Protein AF-A0A8H3IMT5-F1 (afdb_monomer_lite)

InterPro domains:
  IPR036019 Large-conductance mechanosensitive channel MscL [G3DSA:1.10.1200.120] (25-113)
  IPR036019 Large-conductance mechanosensitive channel MscL [SSF81330] (36-95)
  IPR037673 Large-conductance mechanosensitive channel/anditomin synthesis protein L [PF01741] (26-94)
  IPR037673 Large-conductance mechanosensitive channel/anditomin synthesis protein L [PTHR30266] (1-113)

Organism: NCBI:txid116794

pLDDT: mean 75.89, std 14.87, range [47.28, 96.31]

Radius of gyration: 30.21 Å; chains: 1; bounding box: 70×40×67 Å

Sequence (113 aa):
MPRLDDNGESLLHVGQKAKGNVKRVWDDFTDFVFSDNVLEVAVGLVLASAFTSVVKSFVSDLLLPIISLLPFINRNFDEKFAVLKKGPNYEQNSGYNTLKQALEDGAVVMAYG

Secondary structure (DSSP, 8-state):
---SSHHHHHHHHHHHHHHHHHHHHHHHHHHHHTSHHHHHHHHHHHHHHHHHHHHHHHIIIIIHHHHHT-TTS---TTS-EEEEE--TT--TTT--SSHHHHHHTT-EEEE--

Foldseek 3Di:
DDDPPVCVVVVVVVVVVVVVVVVVVVVVVVVVCPPPVNVVVVVVVVVVVVVVVVVVCCCVVPVCVVVVPPPPPPPPPQWDKDFPFAAPPADPVPGDPHPVSCVVSVTDIGGDD

Structure (mmCIF, N/CA/C/O backbone):
data_AF-A0A8H3IMT5-F1
#
_entry.id   AF-A0A8H3IMT5-F1
#
loop_
_atom_site.group_PDB
_atom_site.id
_atom_site.type_symbol
_atom_site.label_atom_id
_atom_site.label_alt_id
_atom_site.label_comp_id
_atom_site.label_asym_id
_atom_site.label_entity_id
_atom_site.label_seq_id
_atom_site.pdbx_PDB_ins_code
_atom_site.Cartn_x
_atom_site.Cartn_y
_atom_site.Cartn_z
_atom_site.occupancy
_atom_site.B_iso_or_equiv
_atom_site.auth_seq_id
_atom_site.auth_comp_id
_atom_site.auth_asym_id
_atom_site.auth_atom_id
_atom_site.pdbx_PDB_model_num
ATOM 1 N N . MET A 1 1 ? -45.937 -29.659 34.869 1.00 59.22 1 MET A N 1
ATOM 2 C CA . MET A 1 1 ? -45.654 -28.688 33.792 1.00 59.22 1 MET A CA 1
ATOM 3 C C . MET A 1 1 ? -44.270 -28.107 34.062 1.00 59.22 1 MET A C 1
ATOM 5 O O . MET A 1 1 ? -44.106 -27.535 35.134 1.00 59.22 1 MET A O 1
ATOM 9 N N . PRO A 1 2 ? -43.261 -28.350 33.208 1.00 66.31 2 PRO A N 1
ATOM 10 C CA . PRO A 1 2 ? -41.919 -27.782 33.364 1.00 66.31 2 PRO A CA 1
ATOM 11 C C . PRO A 1 2 ? -41.952 -26.264 33.135 1.00 66.31 2 PRO A C 1
ATOM 13 O O . PRO A 1 2 ? -42.636 -25.798 32.226 1.00 66.31 2 PRO A O 1
ATOM 16 N N . ARG A 1 3 ? -41.256 -25.507 33.983 1.00 60.03 3 ARG A N 1
ATOM 17 C CA . ARG A 1 3 ? -41.209 -24.039 33.975 1.00 60.03 3 ARG A CA 1
ATOM 18 C C . ARG A 1 3 ? -40.339 -23.534 32.815 1.00 60.03 3 ARG A C 1
ATOM 20 O O . ARG A 1 3 ? -39.169 -23.893 32.723 1.00 60.03 3 ARG A O 1
ATOM 27 N N . LEU A 1 4 ? -40.947 -22.795 31.881 1.00 67.12 4 LEU A N 1
ATOM 28 C CA . LEU A 1 4 ? -40.313 -22.223 30.676 1.00 67.12 4 LEU A CA 1
ATOM 29 C C . LEU A 1 4 ? -39.920 -20.742 30.857 1.00 67.12 4 LEU A C 1
ATOM 31 O O . LEU A 1 4 ? -39.345 -20.140 29.956 1.00 67.12 4 LEU A O 1
ATOM 35 N N . ASP A 1 5 ? -40.235 -20.161 32.009 1.00 68.31 5 ASP A N 1
ATOM 36 C CA . ASP A 1 5 ? -40.033 -18.763 32.392 1.00 68.31 5 ASP A CA 1
ATOM 37 C C . ASP A 1 5 ? -38.622 -18.489 32.944 1.00 68.31 5 ASP A C 1
ATOM 39 O O . ASP A 1 5 ? -38.001 -17.499 32.557 1.00 68.31 5 ASP A O 1
ATOM 43 N N . ASP A 1 6 ? -38.053 -19.404 33.734 1.00 71.75 6 ASP A N 1
ATOM 44 C CA . ASP A 1 6 ? -36.734 -19.220 34.374 1.00 71.75 6 ASP A CA 1
ATOM 45 C C . ASP A 1 6 ? -35.564 -19.100 33.364 1.00 71.75 6 ASP A C 1
ATOM 47 O O . ASP A 1 6 ? -34.588 -18.371 33.571 1.00 71.75 6 ASP A O 1
ATOM 51 N N . ASN A 1 7 ? -35.668 -19.780 32.218 1.00 71.75 7 ASN A N 1
ATOM 52 C CA . ASN A 1 7 ? -34.640 -19.778 31.170 1.00 71.75 7 ASN A CA 1
ATOM 53 C C . ASN A 1 7 ? -34.824 -18.651 30.139 1.00 71.75 7 ASN A C 1
ATOM 55 O O . ASN A 1 7 ? -33.905 -18.387 29.370 1.00 71.75 7 ASN A O 1
ATOM 59 N N . GLY A 1 8 ? -35.988 -17.996 30.085 1.00 70.94 8 GLY A N 1
ATOM 60 C CA . GLY A 1 8 ? -36.243 -16.880 29.167 1.00 70.94 8 GLY A CA 1
ATOM 61 C C . GLY A 1 8 ? -35.567 -15.591 29.636 1.00 70.94 8 GLY A C 1
ATOM 62 O O . GLY A 1 8 ? -34.800 -14.982 28.891 1.00 70.94 8 GLY A O 1
ATOM 63 N N . GLU A 1 9 ? -35.765 -15.237 30.907 1.00 71.94 9 GLU A N 1
ATOM 64 C CA . GLU A 1 9 ? -35.074 -14.136 31.606 1.00 71.94 9 GLU A CA 1
ATOM 65 C C . GLU A 1 9 ? -33.542 -14.336 31.544 1.00 71.94 9 GLU A C 1
ATOM 67 O O . GLU A 1 9 ? -32.810 -13.462 31.069 1.00 71.94 9 GLU A O 1
ATOM 72 N N . SER A 1 10 ? -33.141 -15.576 31.864 1.00 67.88 10 SER A N 1
ATOM 73 C CA . SER A 1 10 ? -32.014 -16.407 31.379 1.00 67.88 10 SER A CA 1
ATOM 74 C C . SER A 1 10 ? -31.170 -15.943 30.176 1.00 67.88 10 SER A C 1
ATOM 76 O O . SER A 1 10 ? -29.939 -15.966 30.133 1.00 67.88 10 SER A O 1
ATOM 78 N N . LEU A 1 11 ? -31.866 -15.616 29.095 1.00 71.81 11 LEU A N 1
ATOM 79 C CA . LEU A 1 11 ? -31.275 -15.385 27.777 1.00 71.81 11 LEU A CA 1
ATOM 80 C C . LEU A 1 11 ? -31.395 -13.924 27.370 1.00 71.81 11 LEU A C 1
ATOM 82 O O . LEU A 1 11 ? -30.533 -13.407 26.657 1.00 71.81 11 LEU A O 1
ATOM 86 N N . LEU A 1 12 ? -32.407 -13.228 27.884 1.00 74.06 12 LEU A N 1
ATOM 87 C CA . LEU A 1 12 ? -32.572 -11.796 27.688 1.00 74.06 12 LEU A CA 1
ATOM 88 C C . LEU A 1 12 ? -31.445 -11.018 28.364 1.00 74.06 12 LEU A C 1
ATOM 90 O O . LEU A 1 12 ? -30.868 -10.132 27.736 1.00 74.06 12 LEU A O 1
ATOM 94 N N . HIS A 1 13 ? -31.042 -11.396 29.579 1.00 71.50 13 HIS A N 1
ATOM 95 C CA . HIS A 1 13 ? -29.923 -10.733 30.252 1.00 71.50 13 HIS A CA 1
ATOM 96 C C . HIS A 1 13 ? -28.547 -11.090 29.652 1.00 71.50 13 HIS A C 1
ATOM 98 O O . HIS A 1 13 ? -27.638 -10.262 29.677 1.00 71.50 13 HIS A O 1
ATOM 104 N N . VAL A 1 14 ? -28.392 -12.258 29.014 1.00 77.75 14 VAL A N 1
ATOM 105 C CA . VAL A 1 14 ? -27.170 -12.650 28.294 1.00 77.75 14 VAL A CA 1
ATOM 106 C C . VAL A 1 14 ? -27.100 -11.896 26.969 1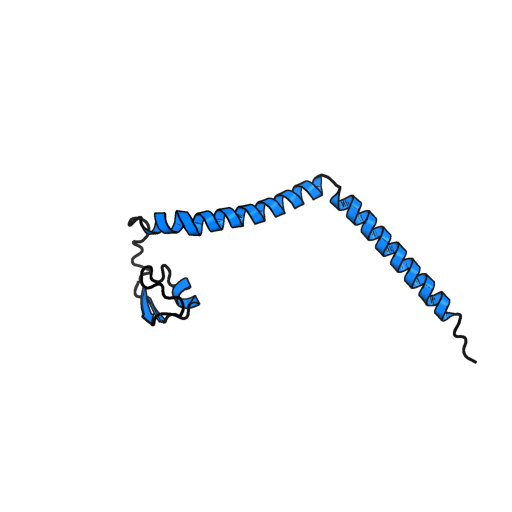.00 77.75 14 VAL A C 1
ATOM 108 O O . VAL A 1 14 ? -26.060 -11.325 26.647 1.00 77.75 14 VAL A O 1
ATOM 111 N N . GLY A 1 15 ? -28.219 -11.799 26.246 1.00 75.88 15 GLY A N 1
ATOM 112 C CA . GLY A 1 15 ? -28.337 -10.998 25.029 1.00 75.88 15 GLY A CA 1
ATOM 113 C C . GLY A 1 15 ? -28.137 -9.501 25.280 1.00 75.88 15 GLY A C 1
ATOM 114 O O . GLY A 1 15 ? -27.431 -8.837 24.522 1.00 75.88 15 GLY A O 1
ATOM 115 N N . GLN A 1 16 ? -28.679 -8.960 26.375 1.00 82.38 16 GLN A N 1
ATOM 116 C CA . GLN A 1 16 ? -28.479 -7.561 26.767 1.00 82.38 16 GLN A CA 1
ATOM 117 C C . GLN A 1 16 ? -27.046 -7.281 27.232 1.00 82.38 16 GLN A C 1
ATOM 119 O O . GLN A 1 16 ? -26.476 -6.260 26.847 1.00 82.38 16 GLN A O 1
ATOM 124 N N . LYS A 1 17 ? -26.428 -8.190 27.995 1.00 78.12 17 LYS A N 1
ATOM 125 C CA . LYS A 1 17 ? -25.023 -8.072 28.414 1.00 78.12 17 LYS A CA 1
ATOM 126 C C . LYS A 1 17 ? -24.069 -8.171 27.222 1.00 78.12 17 LYS A C 1
ATOM 128 O O . LYS A 1 17 ? -23.138 -7.377 27.122 1.00 78.12 17 LYS A O 1
ATOM 133 N N . ALA A 1 18 ? -24.338 -9.072 26.276 1.00 82.06 18 ALA A N 1
ATOM 134 C CA . ALA A 1 18 ? -23.601 -9.156 25.018 1.00 82.06 18 ALA A CA 1
ATOM 135 C C . ALA A 1 18 ? -23.750 -7.868 24.190 1.00 82.06 18 ALA A C 1
ATOM 137 O O . ALA A 1 18 ? -22.751 -7.318 23.734 1.00 82.06 18 ALA A O 1
ATOM 138 N N . LYS A 1 19 ? -24.968 -7.322 24.070 1.00 83.81 19 LYS A N 1
ATOM 139 C CA . LYS A 1 19 ? -25.225 -6.046 23.380 1.00 83.81 19 LYS A CA 1
ATOM 140 C C . LYS A 1 19 ? -24.500 -4.866 24.039 1.00 83.81 19 LYS A C 1
ATOM 142 O O 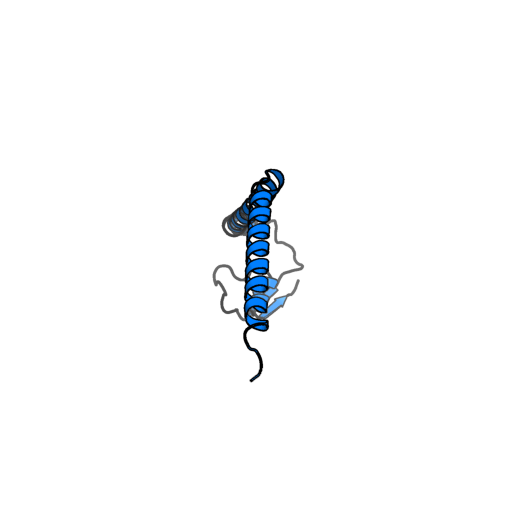. LYS A 1 19 ? -23.950 -4.025 23.334 1.00 83.81 19 LYS A O 1
ATOM 147 N N . GLY A 1 20 ? -24.471 -4.813 25.372 1.00 86.19 20 GLY A N 1
ATOM 148 C CA . GLY A 1 20 ? -23.735 -3.795 26.127 1.00 86.19 20 GLY A CA 1
ATOM 149 C C . GLY A 1 20 ? -22.223 -3.876 25.912 1.00 86.19 20 GLY A C 1
ATOM 150 O O . GLY A 1 20 ? -21.579 -2.854 25.691 1.00 86.19 20 GLY A O 1
ATOM 151 N N . ASN A 1 21 ? -21.670 -5.090 25.892 1.00 88.62 21 ASN A N 1
ATOM 152 C CA . ASN A 1 21 ? -20.245 -5.311 25.646 1.00 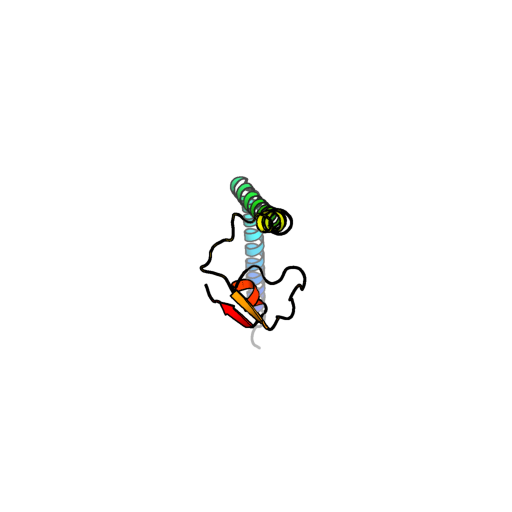88.62 21 ASN A CA 1
ATOM 153 C C . ASN A 1 21 ? -19.843 -4.951 24.212 1.00 88.62 21 ASN A C 1
ATOM 155 O O . ASN A 1 21 ? -18.822 -4.304 24.018 1.00 88.62 21 ASN A O 1
ATOM 159 N N . VAL A 1 22 ? -20.649 -5.321 23.213 1.00 90.62 22 VAL A N 1
ATOM 160 C CA . VAL A 1 22 ? -20.382 -4.970 21.809 1.00 90.62 22 VAL A CA 1
ATOM 161 C C . VAL A 1 22 ? -20.428 -3.459 21.607 1.00 90.62 22 VAL A C 1
ATOM 163 O O . VAL A 1 22 ? -19.553 -2.912 20.943 1.00 90.62 22 VAL A O 1
ATOM 166 N N . LYS A 1 23 ? -21.402 -2.773 22.221 1.00 92.06 23 LYS A N 1
ATOM 167 C CA . LYS A 1 23 ? -21.462 -1.309 22.183 1.00 92.06 23 LYS A CA 1
ATOM 168 C C . LYS A 1 23 ? -20.192 -0.693 22.779 1.00 92.06 23 LYS A C 1
ATOM 170 O O . LYS A 1 23 ? -19.596 0.170 22.156 1.00 92.06 23 LYS A O 1
ATOM 175 N N . ARG A 1 24 ? -19.743 -1.195 23.932 1.00 92.06 24 ARG A N 1
ATOM 176 C CA . ARG A 1 24 ? -18.522 -0.715 24.588 1.00 92.06 24 ARG A CA 1
ATOM 177 C C . ARG A 1 24 ? -17.266 -0.945 23.744 1.00 92.06 24 ARG A C 1
ATOM 179 O O . ARG A 1 24 ? -16.473 -0.033 23.608 1.00 92.06 24 ARG A O 1
ATOM 186 N N . VAL A 1 25 ? -17.119 -2.119 23.129 1.00 95.06 25 VAL A N 1
ATOM 187 C CA . VAL A 1 25 ? -15.990 -2.408 22.225 1.00 95.06 25 VAL A CA 1
ATOM 188 C C . VAL A 1 25 ? -15.998 -1.486 21.002 1.00 95.06 25 VAL A C 1
ATOM 190 O O . VAL A 1 25 ? -14.936 -1.089 20.536 1.00 95.06 25 VAL A O 1
ATOM 193 N N . TRP A 1 26 ? -17.176 -1.135 20.479 1.00 95.44 26 TRP A N 1
ATOM 194 C CA . TRP A 1 26 ? -17.291 -0.184 19.374 1.00 95.44 26 TRP A CA 1
ATOM 195 C C . TRP A 1 26 ? -16.911 1.242 19.784 1.00 95.44 26 TRP A C 1
ATOM 197 O O . TRP A 1 26 ? -16.190 1.913 19.047 1.00 95.44 26 TRP A O 1
ATOM 207 N N . ASP A 1 27 ? -17.357 1.680 20.961 1.00 94.06 27 ASP A N 1
ATOM 208 C CA . ASP A 1 27 ? -16.999 2.983 21.523 1.00 94.06 27 ASP A CA 1
ATOM 209 C C . ASP A 1 27 ? -15.470 3.048 21.769 1.00 94.06 27 ASP A C 1
ATOM 211 O O . ASP A 1 27 ? -14.807 3.953 21.268 1.00 94.06 27 ASP A O 1
ATOM 215 N N . ASP A 1 28 ? -14.884 2.013 22.387 1.00 92.94 28 ASP A N 1
ATOM 216 C CA . ASP A 1 28 ? -13.436 1.901 22.637 1.00 92.94 28 ASP A CA 1
ATOM 217 C C . ASP A 1 28 ? -12.614 1.846 21.325 1.00 92.94 28 ASP A C 1
ATOM 219 O O . ASP A 1 28 ? -11.530 2.423 21.229 1.00 92.94 28 ASP A O 1
ATOM 223 N N . PHE A 1 29 ? -13.113 1.161 20.285 1.00 94.06 29 PHE A N 1
ATOM 224 C CA . PHE A 1 29 ? -12.480 1.138 18.959 1.00 94.06 29 PHE A CA 1
ATOM 225 C C . PHE A 1 29 ? -12.520 2.510 18.286 1.00 94.06 29 PHE A C 1
ATOM 227 O O . PHE A 1 29 ? -11.547 2.928 17.660 1.00 94.06 29 PHE A O 1
ATOM 234 N N . THR A 1 30 ? -13.647 3.204 18.416 1.00 93.00 30 THR A N 1
ATOM 235 C CA . THR A 1 30 ? -13.823 4.547 17.870 1.00 93.00 30 THR A CA 1
ATOM 236 C C . THR A 1 30 ? -12.810 5.504 18.505 1.00 93.00 30 THR A C 1
ATOM 238 O O . THR A 1 30 ? -12.075 6.174 17.781 1.00 93.00 30 THR A O 1
ATOM 241 N N . ASP A 1 31 ? -12.672 5.474 19.832 1.00 93.25 31 ASP A N 1
ATOM 242 C CA . ASP A 1 31 ? -11.670 6.258 20.569 1.00 93.25 31 ASP A CA 1
ATOM 243 C C . ASP A 1 31 ? -10.224 5.893 20.171 1.00 93.25 31 ASP A C 1
ATOM 245 O O . ASP A 1 31 ? -9.353 6.760 20.047 1.00 93.25 31 ASP A O 1
ATOM 249 N N . PHE A 1 32 ? -9.960 4.611 19.903 1.00 91.81 32 PHE A N 1
ATOM 250 C CA . PHE A 1 32 ? -8.659 4.140 19.429 1.00 91.81 32 PHE A CA 1
ATOM 251 C C . PHE A 1 32 ? -8.305 4.674 18.032 1.00 91.81 32 PHE A C 1
ATOM 253 O O . PHE A 1 32 ? -7.180 5.120 17.817 1.00 91.81 32 PHE A O 1
ATOM 260 N N . VAL A 1 33 ? -9.244 4.661 17.080 1.00 92.06 33 VAL A N 1
ATOM 261 C CA . VAL A 1 33 ? -9.001 5.162 15.713 1.00 92.06 33 VAL A CA 1
ATOM 262 C C . VAL A 1 33 ? -8.853 6.683 15.685 1.00 92.06 33 VAL A C 1
ATOM 264 O O . VAL A 1 33 ? -8.064 7.197 14.894 1.00 92.06 33 VAL A O 1
ATOM 267 N N . PHE A 1 34 ? -9.562 7.404 16.557 1.00 94.12 34 PHE A N 1
ATOM 268 C CA . PHE A 1 34 ? -9.409 8.854 16.705 1.00 94.12 34 PHE A CA 1
ATOM 269 C C . PHE A 1 34 ? -8.129 9.273 17.434 1.00 94.12 34 PHE A C 1
ATOM 271 O O . PHE A 1 34 ? -7.847 10.465 17.528 1.00 94.12 34 PHE A O 1
ATOM 278 N N . SER A 1 35 ? -7.333 8.327 17.931 1.00 93.50 35 SER A N 1
ATOM 279 C CA . SER A 1 35 ? -6.019 8.641 18.481 1.00 93.50 35 SER A CA 1
ATOM 280 C C . SER A 1 35 ? -5.050 9.025 17.358 1.00 93.50 35 SER A C 1
ATOM 282 O O . SER A 1 35 ? -4.793 8.224 16.456 1.00 93.50 35 SER A O 1
ATOM 284 N N . ASP A 1 36 ? -4.452 10.215 17.454 1.00 87.50 36 ASP A N 1
ATOM 285 C CA . ASP A 1 36 ? -3.572 10.783 16.418 1.00 87.50 36 ASP A CA 1
ATOM 286 C C . ASP A 1 36 ? -2.449 9.822 15.981 1.00 87.50 36 ASP A C 1
ATOM 288 O O . ASP A 1 36 ? -2.239 9.601 14.791 1.00 87.50 36 ASP A O 1
ATOM 292 N N . ASN A 1 37 ? -1.798 9.137 16.928 1.00 92.44 37 ASN A N 1
ATOM 293 C CA . ASN A 1 37 ? -0.726 8.174 16.635 1.00 92.44 37 ASN A CA 1
ATOM 294 C C . ASN A 1 37 ? -1.185 6.981 15.767 1.00 92.44 37 ASN A C 1
ATOM 296 O O . ASN A 1 37 ? -0.408 6.438 14.985 1.00 92.44 37 ASN A O 1
ATOM 300 N N . VAL A 1 38 ? -2.436 6.539 15.908 1.00 92.88 38 VAL A N 1
ATOM 301 C CA . VAL A 1 38 ? -2.979 5.408 15.136 1.00 92.88 38 VAL A CA 1
ATOM 302 C C . VAL A 1 38 ? -3.412 5.879 13.755 1.00 92.88 38 VAL A C 1
ATOM 304 O O . VAL A 1 38 ? -3.123 5.215 12.755 1.00 92.88 38 VAL A O 1
ATOM 307 N N . LEU A 1 39 ? -4.074 7.036 13.697 1.00 93.56 39 LEU A N 1
ATOM 308 C CA . LEU A 1 39 ? -4.556 7.619 12.453 1.00 93.56 39 LEU A CA 1
ATOM 309 C C . LEU A 1 39 ? -3.398 7.941 11.500 1.00 93.56 39 LEU A C 1
ATOM 311 O O . LEU A 1 39 ? -3.468 7.592 10.322 1.00 93.56 39 LEU A O 1
ATOM 315 N N . GLU A 1 40 ? -2.310 8.528 12.002 1.00 93.75 40 GLU A N 1
ATOM 316 C CA . GLU A 1 40 ? -1.118 8.841 11.202 1.00 93.75 40 GLU A CA 1
ATOM 317 C C . GLU A 1 40 ? -0.489 7.586 10.579 1.00 93.75 40 GLU A C 1
ATOM 319 O O . GLU A 1 40 ? -0.195 7.559 9.379 1.00 93.75 40 GLU A O 1
ATOM 324 N N . VAL A 1 41 ? -0.348 6.509 11.359 1.00 94.75 41 VAL A N 1
ATOM 325 C CA . VAL A 1 41 ? 0.192 5.229 10.873 1.00 94.75 41 VAL A CA 1
ATOM 326 C C . VAL A 1 41 ? -0.733 4.602 9.827 1.00 94.75 41 VAL A C 1
ATOM 328 O O . VAL A 1 41 ? -0.264 4.130 8.786 1.00 94.75 41 VAL A O 1
ATOM 331 N N . ALA A 1 42 ? -2.046 4.616 10.066 1.00 93.75 42 ALA A N 1
ATOM 332 C CA . ALA A 1 42 ? -3.031 4.056 9.145 1.00 93.75 42 ALA A CA 1
ATOM 333 C C . ALA A 1 42 ? -3.052 4.808 7.805 1.00 93.75 42 ALA A C 1
ATOM 335 O O . ALA A 1 42 ? -3.008 4.184 6.741 1.00 93.75 42 ALA A O 1
ATOM 336 N N . VAL A 1 43 ? -3.058 6.143 7.841 1.00 94.12 43 VAL A N 1
ATOM 337 C CA . VAL A 1 43 ? -3.011 6.982 6.636 1.00 94.12 43 VAL A CA 1
ATOM 338 C C . VAL A 1 43 ? -1.704 6.758 5.872 1.00 94.12 43 VAL A C 1
ATOM 340 O O . VAL A 1 43 ? -1.734 6.604 4.649 1.00 94.12 43 VAL A O 1
ATOM 343 N N . GLY A 1 44 ? -0.571 6.649 6.574 1.00 95.19 44 GLY A N 1
ATOM 344 C CA . GLY A 1 44 ? 0.723 6.332 5.969 1.00 95.19 44 GLY A CA 1
ATOM 345 C C . GLY A 1 44 ? 0.717 5.008 5.200 1.00 95.19 44 GLY A C 1
ATOM 346 O O . GLY A 1 44 ? 1.195 4.953 4.067 1.00 95.19 44 GLY A O 1
ATOM 347 N N . LEU A 1 45 ? 0.117 3.955 5.764 1.00 94.81 45 LEU A N 1
ATOM 348 C CA . LEU A 1 45 ? 0.011 2.644 5.115 1.00 94.81 45 LEU A CA 1
ATOM 349 C C . LEU A 1 45 ? -0.860 2.692 3.847 1.00 94.81 45 LEU A C 1
ATOM 351 O O . LEU A 1 45 ? -0.483 2.145 2.807 1.00 94.81 45 LEU A O 1
ATOM 355 N N . VAL A 1 46 ? -2.015 3.362 3.919 1.00 95.44 46 VAL A N 1
ATOM 356 C CA . VAL A 1 46 ? -2.937 3.493 2.780 1.00 95.44 46 VAL A CA 1
ATOM 357 C C . VAL A 1 46 ? -2.265 4.254 1.640 1.00 95.44 46 VAL A C 1
ATOM 359 O O . VAL A 1 46 ? -2.242 3.765 0.508 1.00 95.44 46 VAL A O 1
ATOM 362 N N . LEU A 1 47 ? -1.646 5.399 1.940 1.00 96.31 47 LEU A N 1
ATOM 363 C CA . LEU A 1 47 ? -0.924 6.195 0.949 1.00 96.31 47 LEU A CA 1
ATOM 364 C C . LEU A 1 47 ? 0.269 5.437 0.361 1.00 96.31 47 LEU A C 1
ATOM 366 O O . LEU A 1 47 ? 0.456 5.470 -0.854 1.00 96.31 47 LEU A O 1
ATOM 370 N N . ALA A 1 48 ? 1.032 4.705 1.178 1.00 95.00 48 ALA A N 1
ATOM 371 C CA . ALA A 1 48 ? 2.135 3.878 0.697 1.00 95.00 48 ALA A CA 1
ATOM 372 C C . ALA A 1 48 ? 1.647 2.817 -0.302 1.00 95.00 48 ALA A C 1
ATOM 374 O O . ALA A 1 48 ? 2.198 2.707 -1.396 1.00 95.00 48 ALA A O 1
ATOM 375 N N . SER A 1 49 ? 0.572 2.091 0.026 1.00 94.88 49 SER A N 1
ATOM 376 C CA . SER A 1 49 ? 0.021 1.043 -0.847 1.00 94.88 49 SER A CA 1
ATOM 377 C C . SER A 1 49 ? -0.492 1.587 -2.190 1.00 94.88 49 SER A C 1
ATOM 379 O O . SER A 1 49 ? -0.244 1.000 -3.251 1.00 94.88 49 SER A O 1
ATOM 381 N N . ALA A 1 50 ? -1.144 2.752 -2.163 1.00 95.75 50 ALA A N 1
ATOM 382 C CA . ALA A 1 50 ? -1.621 3.428 -3.361 1.00 95.75 50 ALA A CA 1
ATOM 383 C C . ALA A 1 50 ? -0.447 3.946 -4.207 1.00 95.75 50 ALA A C 1
ATOM 385 O O . ALA A 1 50 ? -0.397 3.702 -5.414 1.00 95.75 50 ALA A O 1
ATOM 386 N N . PHE A 1 51 ? 0.539 4.591 -3.578 1.00 95.06 51 PHE A N 1
ATOM 387 C CA . PHE A 1 51 ? 1.711 5.135 -4.262 1.00 95.06 51 PHE A CA 1
ATOM 388 C C . PHE A 1 51 ? 2.560 4.039 -4.912 1.00 95.06 51 PHE A C 1
ATOM 390 O O . PHE A 1 51 ? 2.972 4.191 -6.059 1.00 95.06 51 PHE A O 1
ATOM 397 N N . THR A 1 52 ? 2.759 2.896 -4.247 1.00 93.75 52 THR A N 1
ATOM 398 C CA . THR A 1 52 ? 3.449 1.744 -4.847 1.00 93.75 52 THR A CA 1
ATOM 399 C C . THR A 1 52 ? 2.759 1.273 -6.125 1.00 93.75 52 THR A C 1
ATOM 401 O O . THR A 1 52 ? 3.444 0.959 -7.095 1.00 93.75 52 THR A O 1
ATOM 404 N N . SER A 1 53 ? 1.425 1.260 -6.170 1.00 94.12 53 SER A N 1
ATOM 405 C CA . SER A 1 53 ? 0.679 0.865 -7.374 1.00 94.12 53 SER A CA 1
ATOM 406 C C . SER A 1 53 ? 0.873 1.856 -8.527 1.00 94.12 53 SER A C 1
ATOM 408 O O . SER A 1 53 ? 1.068 1.444 -9.673 1.00 94.12 53 SER A O 1
ATOM 410 N N . VAL A 1 54 ? 0.897 3.158 -8.221 1.00 93.81 54 VAL A N 1
ATOM 411 C CA . VAL A 1 54 ? 1.181 4.220 -9.202 1.00 93.81 54 VAL A CA 1
ATOM 412 C C . VAL A 1 54 ? 2.607 4.103 -9.731 1.00 93.81 54 VAL A C 1
ATOM 414 O O . VAL A 1 54 ? 2.808 4.069 -10.941 1.00 93.81 54 VAL A O 1
ATOM 417 N N . VAL A 1 55 ? 3.596 3.978 -8.842 1.00 94.12 55 VAL A N 1
ATOM 418 C CA . VAL A 1 55 ? 5.004 3.815 -9.230 1.00 94.12 55 VAL A CA 1
ATOM 419 C C . VAL A 1 55 ? 5.191 2.538 -10.038 1.00 94.12 55 VAL A C 1
ATOM 421 O O . VAL A 1 55 ? 5.879 2.565 -11.051 1.00 94.12 55 VAL A O 1
ATOM 424 N N . LYS A 1 56 ? 4.552 1.431 -9.649 1.00 92.62 56 LYS A N 1
ATOM 425 C CA . LYS A 1 56 ? 4.626 0.168 -10.388 1.00 92.62 56 LYS A CA 1
ATOM 426 C C . LYS A 1 56 ? 4.112 0.324 -11.816 1.00 92.62 56 LYS A C 1
ATOM 428 O O . LYS A 1 56 ? 4.803 -0.115 -12.725 1.00 92.62 56 LYS A O 1
ATOM 433 N N . SER A 1 57 ? 2.964 0.976 -11.995 1.00 91.75 57 SER A N 1
ATOM 434 C CA . SER A 1 57 ? 2.376 1.216 -13.321 1.00 91.75 57 SER A CA 1
ATOM 435 C C . SER A 1 57 ? 3.237 2.179 -14.146 1.00 91.75 57 SER A C 1
ATOM 437 O O . SER A 1 57 ? 3.509 1.945 -15.313 1.00 91.75 57 SER A O 1
ATOM 439 N N . PHE A 1 58 ? 3.769 3.233 -13.522 1.00 92.38 58 PHE A N 1
ATOM 440 C CA . PHE A 1 58 ? 4.699 4.155 -14.177 1.00 92.38 58 PHE A CA 1
ATOM 441 C C . PHE A 1 58 ? 5.980 3.450 -14.648 1.00 92.38 58 PHE A C 1
ATOM 443 O O . PHE A 1 58 ? 6.440 3.648 -15.774 1.00 92.38 58 PHE A O 1
ATOM 450 N N . VAL A 1 59 ? 6.553 2.599 -13.796 1.00 87.31 59 VAL A N 1
ATOM 451 C CA . VAL A 1 59 ? 7.738 1.812 -14.138 1.00 87.31 59 VAL A CA 1
ATOM 452 C C . VAL A 1 59 ? 7.403 0.823 -15.251 1.00 87.31 59 VAL A C 1
ATOM 454 O O . VAL A 1 59 ? 8.151 0.762 -16.222 1.00 87.31 59 VAL A O 1
ATOM 457 N N . SER A 1 60 ? 6.300 0.076 -15.150 1.00 86.44 60 SER A N 1
ATOM 458 C CA . SER A 1 60 ? 5.949 -0.944 -16.141 1.00 86.44 60 SER A CA 1
ATOM 459 C C . SER A 1 60 ? 5.599 -0.365 -17.502 1.00 86.44 60 SER A C 1
ATOM 461 O O . SER A 1 60 ? 6.013 -0.918 -18.516 1.00 86.44 60 SER A O 1
ATOM 463 N N . ASP A 1 61 ? 4.877 0.750 -17.523 1.00 83.88 61 ASP A N 1
ATOM 464 C CA . ASP A 1 61 ? 4.238 1.231 -18.745 1.00 83.88 61 ASP A CA 1
ATOM 465 C C . ASP A 1 61 ? 5.093 2.278 -19.463 1.00 83.88 61 ASP A C 1
ATOM 467 O O . ASP A 1 61 ? 4.991 2.424 -20.678 1.00 83.88 61 ASP A O 1
ATOM 471 N N . LEU A 1 62 ? 5.963 2.994 -18.739 1.00 85.31 62 LEU A N 1
ATOM 472 C CA . LEU A 1 62 ? 6.823 4.030 -19.318 1.00 85.31 62 LEU A CA 1
ATOM 473 C C . LEU A 1 62 ? 8.306 3.685 -19.224 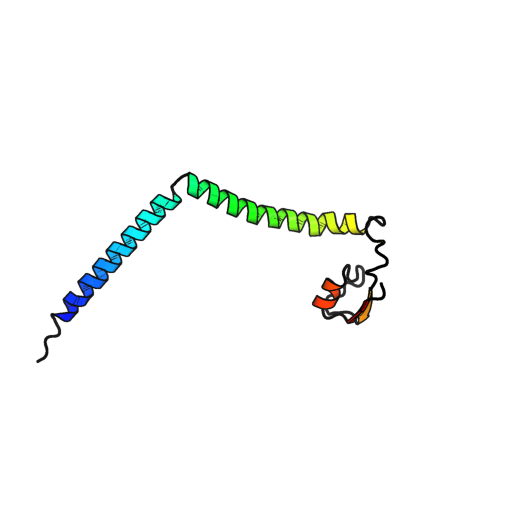1.00 85.31 62 LEU A C 1
ATOM 475 O O . LEU A 1 62 ? 9.018 3.794 -20.222 1.00 85.31 62 LEU A O 1
ATOM 479 N N . LEU A 1 63 ? 8.795 3.250 -18.059 1.00 83.12 63 LEU A N 1
ATOM 480 C CA . LEU A 1 63 ? 10.231 3.000 -17.902 1.00 83.12 63 LEU A CA 1
ATOM 481 C C . LEU A 1 63 ? 10.679 1.685 -18.542 1.00 83.12 63 LEU A C 1
ATOM 483 O O . LEU A 1 63 ? 11.695 1.691 -19.232 1.00 83.12 63 LEU A O 1
ATOM 487 N N . LEU A 1 64 ? 9.953 0.575 -18.362 1.00 81.62 64 LEU A N 1
ATOM 488 C CA . LEU A 1 64 ? 10.343 -0.718 -18.937 1.00 81.62 64 LEU A CA 1
ATOM 489 C C . LEU A 1 64 ? 10.477 -0.669 -20.469 1.00 81.62 64 LEU A C 1
ATOM 491 O O . LEU A 1 64 ? 11.493 -1.163 -20.951 1.00 81.62 64 LEU A O 1
ATOM 495 N N . PRO A 1 65 ? 9.572 -0.044 -21.250 1.00 78.56 65 PRO A N 1
ATOM 496 C CA . PRO A 1 65 ? 9.758 0.083 -22.697 1.00 78.56 65 PRO A CA 1
ATOM 497 C C . PRO A 1 65 ? 11.002 0.896 -23.075 1.00 78.56 65 PRO A C 1
ATOM 499 O O . PRO A 1 65 ? 11.767 0.493 -23.948 1.00 78.56 65 PRO A O 1
ATOM 502 N N . ILE A 1 66 ? 11.249 2.018 -22.391 1.00 78.69 66 ILE A N 1
ATOM 503 C CA . ILE A 1 66 ? 12.402 2.889 -22.668 1.00 78.69 66 ILE A CA 1
ATOM 504 C C . ILE A 1 66 ? 13.714 2.180 -22.312 1.00 78.69 66 ILE A C 1
ATOM 506 O O . ILE A 1 66 ? 14.671 2.215 -23.082 1.00 78.69 66 ILE A O 1
ATOM 510 N N . ILE A 1 67 ? 13.756 1.499 -21.166 1.00 71.38 67 ILE A N 1
ATOM 511 C CA . ILE A 1 67 ? 14.925 0.741 -20.708 1.00 71.38 67 ILE A CA 1
ATOM 512 C C . ILE A 1 67 ? 15.138 -0.505 -21.580 1.00 71.38 67 ILE A C 1
ATOM 514 O O . ILE A 1 67 ? 16.278 -0.837 -21.889 1.00 71.38 67 ILE A O 1
ATOM 518 N N . SER A 1 68 ? 14.068 -1.157 -22.041 1.00 65.12 68 SER A N 1
ATOM 519 C CA . SER A 1 68 ? 14.138 -2.295 -22.968 1.00 65.12 68 SER A CA 1
ATOM 520 C C . SER A 1 68 ? 14.727 -1.914 -24.326 1.00 65.12 68 SER A C 1
ATOM 522 O O . SER A 1 68 ? 15.326 -2.758 -24.990 1.00 65.12 68 SER A O 1
ATOM 524 N N . LEU A 1 69 ? 14.556 -0.662 -24.756 1.00 68.06 69 LEU A N 1
ATOM 525 C CA . LEU A 1 69 ? 15.151 -0.144 -25.986 1.00 68.06 69 LEU A CA 1
ATOM 526 C C . LEU A 1 69 ? 16.622 0.247 -25.817 1.00 68.06 69 LEU A C 1
ATOM 528 O O . LEU A 1 69 ? 17.295 0.466 -26.822 1.00 68.06 69 LEU A O 1
ATOM 532 N N . LEU A 1 70 ? 17.141 0.328 -24.585 1.00 66.50 70 LEU A N 1
ATOM 533 C CA . LEU A 1 70 ? 18.559 0.566 -24.347 1.00 66.50 70 LEU A CA 1
ATOM 534 C C . LEU A 1 70 ? 19.336 -0.754 -24.521 1.00 66.50 70 LEU A C 1
ATOM 536 O O . LEU A 1 70 ? 19.274 -1.630 -23.656 1.00 66.50 70 LEU A O 1
ATOM 540 N N . PRO A 1 71 ? 20.157 -0.896 -25.580 1.00 55.69 71 PRO A N 1
ATOM 541 C CA . PRO A 1 71 ? 20.887 -2.132 -25.883 1.00 55.69 71 PRO A CA 1
ATOM 542 C C . PRO A 1 71 ? 22.036 -2.439 -24.902 1.00 55.69 71 PRO A C 1
ATOM 544 O O . PRO A 1 71 ? 22.805 -3.373 -25.124 1.00 55.69 71 PRO A O 1
ATOM 547 N N . PHE A 1 72 ? 22.179 -1.656 -23.828 1.00 56.22 72 PHE A N 1
ATOM 548 C CA . PHE A 1 72 ? 23.290 -1.733 -22.879 1.00 56.22 72 PHE A CA 1
ATOM 549 C C . PHE A 1 72 ? 22.982 -2.534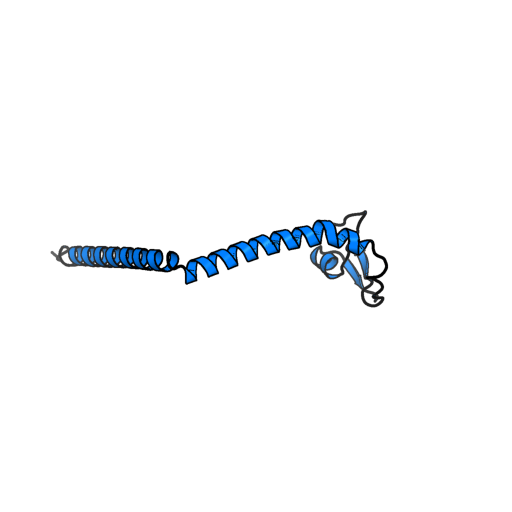 -21.606 1.00 56.22 72 PHE A C 1
ATOM 551 O O . PHE A 1 72 ? 23.924 -2.901 -20.912 1.00 56.22 72 PHE A O 1
ATOM 558 N N . ILE A 1 73 ? 21.714 -2.848 -21.302 1.00 56.00 73 ILE A N 1
ATOM 559 C CA . ILE A 1 73 ? 21.351 -3.584 -20.071 1.00 56.00 73 ILE A CA 1
ATOM 560 C C . ILE A 1 73 ? 21.159 -5.093 -20.302 1.00 56.00 73 ILE A C 1
ATOM 562 O O . ILE A 1 73 ? 21.296 -5.859 -19.355 1.00 56.00 73 ILE A O 1
ATOM 566 N N . ASN A 1 74 ? 20.936 -5.554 -21.542 1.00 49.31 74 ASN A N 1
ATOM 567 C CA . ASN A 1 74 ? 20.665 -6.971 -21.828 1.00 49.31 74 ASN A CA 1
ATOM 568 C C . ASN A 1 74 ? 21.645 -7.618 -22.822 1.00 49.31 74 ASN A C 1
ATOM 570 O O . ASN A 1 74 ? 21.281 -8.088 -23.901 1.00 49.31 74 ASN A O 1
ATOM 574 N N . ARG A 1 75 ? 22.918 -7.675 -22.431 1.00 50.06 75 ARG A N 1
ATOM 575 C CA . ARG A 1 75 ? 23.836 -8.713 -22.918 1.00 50.06 75 ARG A CA 1
ATOM 576 C C . ARG A 1 75 ? 24.265 -9.620 -21.765 1.00 50.06 75 ARG A C 1
ATOM 578 O O . ARG A 1 75 ? 25.450 -9.891 -21.619 1.00 50.06 75 ARG A O 1
ATOM 585 N N . ASN A 1 76 ? 23.313 -10.114 -20.970 1.00 50.69 76 ASN A N 1
ATOM 586 C CA . ASN A 1 76 ? 23.542 -11.386 -20.290 1.00 50.69 76 ASN A CA 1
ATOM 587 C C . ASN A 1 76 ? 23.364 -12.485 -21.342 1.00 50.69 76 ASN A C 1
ATOM 589 O O . ASN A 1 76 ? 22.253 -12.848 -21.715 1.00 50.69 76 ASN A O 1
ATOM 593 N N . PHE A 1 77 ? 24.493 -12.964 -21.859 1.00 51.47 77 PHE A N 1
ATOM 594 C CA . PHE A 1 77 ? 24.606 -14.170 -22.685 1.00 51.47 77 PHE A CA 1
ATOM 595 C C . PHE A 1 77 ? 24.393 -15.464 -21.872 1.00 51.47 77 PHE A C 1
ATOM 597 O O . PHE A 1 77 ? 24.768 -16.521 -22.369 1.00 51.47 77 PHE A O 1
ATOM 604 N N . ASP A 1 78 ? 23.850 -15.354 -20.649 1.00 55.81 78 ASP A N 1
ATOM 605 C CA . ASP A 1 78 ? 23.528 -16.473 -19.751 1.00 55.81 78 ASP A CA 1
ATOM 606 C C . ASP A 1 78 ? 22.004 -16.729 -19.582 1.00 55.81 78 ASP A C 1
ATOM 608 O O . ASP A 1 78 ? 21.618 -17.757 -19.023 1.00 55.81 78 ASP A O 1
ATOM 612 N N . GLU A 1 79 ? 21.125 -15.846 -20.095 1.00 59.38 79 GLU A N 1
ATOM 613 C CA . GLU A 1 79 ? 19.662 -16.046 -20.099 1.00 59.38 79 GLU A CA 1
ATOM 614 C C . GLU A 1 79 ? 18.944 -15.967 -21.470 1.00 59.38 79 GLU A C 1
ATOM 616 O O . GLU A 1 79 ? 17.732 -15.741 -21.519 1.00 59.38 79 GLU A O 1
ATOM 621 N N . LYS A 1 80 ? 19.604 -16.150 -22.619 1.00 59.84 80 LYS A N 1
ATOM 622 C CA . LYS A 1 80 ? 18.909 -16.256 -23.907 1.00 59.84 80 LYS A CA 1
ATOM 623 C C . LYS A 1 80 ? 18.062 -17.518 -23.932 1.00 59.84 80 LYS A C 1
ATOM 625 O O . LYS A 1 80 ? 18.497 -18.643 -23.672 1.00 59.84 80 LYS A O 1
ATOM 630 N N . PHE A 1 81 ? 16.819 -17.321 -24.337 1.00 63.50 81 PHE A N 1
ATOM 631 C CA . PHE A 1 81 ? 15.888 -18.397 -24.593 1.00 63.50 81 PHE A CA 1
ATOM 632 C C . PHE A 1 81 ? 15.207 -18.173 -25.939 1.00 63.50 81 PHE A C 1
ATOM 634 O O . PHE A 1 81 ? 14.860 -17.056 -26.317 1.00 63.50 81 PHE A O 1
ATOM 641 N N . ALA A 1 82 ? 15.037 -19.254 -26.690 1.00 64.62 82 ALA A N 1
ATOM 642 C CA . ALA A 1 82 ? 14.235 -19.283 -27.898 1.00 64.62 82 ALA A CA 1
ATOM 643 C C . ALA A 1 82 ? 12.846 -19.821 -27.552 1.00 64.62 82 ALA A C 1
ATOM 645 O O . ALA A 1 82 ? 12.704 -20.890 -26.959 1.00 64.62 82 ALA A O 1
ATOM 646 N N . VAL A 1 83 ? 11.805 -19.090 -27.934 1.00 66.06 83 VAL A N 1
ATOM 647 C CA . VAL A 1 83 ? 10.418 -19.533 -27.769 1.00 66.06 83 VAL A CA 1
ATOM 648 C C . VAL A 1 83 ? 10.092 -20.477 -28.920 1.00 66.06 83 VAL A C 1
ATOM 650 O O . VAL A 1 83 ? 9.979 -20.045 -30.066 1.00 66.06 83 VAL A O 1
ATOM 653 N N . LEU A 1 84 ? 9.963 -21.769 -28.625 1.00 65.88 84 LEU A N 1
ATOM 654 C CA . LEU A 1 84 ? 9.686 -22.805 -29.624 1.00 65.88 84 LEU A CA 1
ATOM 655 C C . LEU A 1 84 ? 8.192 -22.921 -29.925 1.00 65.88 84 LEU A C 1
ATOM 657 O O . LEU A 1 84 ? 7.802 -23.238 -31.048 1.00 65.88 84 LEU A O 1
ATOM 661 N N . LYS A 1 85 ? 7.344 -22.644 -28.930 1.00 63.59 85 LYS A N 1
ATOM 662 C CA . LYS A 1 85 ? 5.889 -22.613 -29.086 1.00 63.59 85 LYS A CA 1
ATOM 663 C C . LYS A 1 85 ? 5.313 -21.411 -28.356 1.00 63.59 85 LYS A C 1
ATOM 665 O O . LYS A 1 85 ? 5.551 -21.239 -27.165 1.00 63.59 85 LYS A O 1
ATOM 670 N N . LYS A 1 86 ? 4.553 -20.607 -29.094 1.00 67.44 86 LYS A N 1
ATOM 671 C CA . LYS A 1 86 ? 3.879 -19.398 -28.614 1.00 67.44 86 LYS A CA 1
ATOM 672 C C . LYS A 1 86 ? 2.774 -19.772 -27.619 1.00 67.44 86 LYS A C 1
ATOM 674 O O . LYS A 1 86 ? 2.000 -20.689 -27.902 1.00 67.44 86 LYS A O 1
ATOM 679 N N . GLY A 1 87 ? 2.730 -19.086 -26.479 1.00 62.06 87 GLY A N 1
ATOM 680 C CA . GLY A 1 87 ? 1.602 -19.121 -25.553 1.00 62.06 87 GLY A CA 1
ATOM 681 C C . GLY A 1 87 ? 0.426 -18.276 -26.068 1.00 62.06 87 GLY A C 1
ATOM 682 O O . GLY A 1 87 ? 0.536 -17.638 -27.122 1.00 62.06 87 GLY A O 1
ATOM 683 N N . PRO A 1 88 ? -0.718 -18.289 -25.368 1.00 60.16 88 PRO A N 1
ATOM 684 C CA . PRO A 1 88 ? -1.927 -17.592 -25.791 1.00 60.16 88 PRO A CA 1
ATOM 685 C C . PRO A 1 88 ? -1.766 -16.066 -25.857 1.00 60.16 88 PRO A C 1
ATOM 687 O O . PRO A 1 88 ? -2.459 -15.441 -26.655 1.00 60.16 88 PRO A O 1
ATOM 690 N N . ASN A 1 89 ? -0.840 -15.473 -25.092 1.00 59.31 89 ASN A N 1
ATOM 691 C CA . ASN A 1 89 ? -0.595 -14.028 -25.065 1.00 59.31 89 ASN A CA 1
ATOM 692 C C . ASN A 1 89 ? 0.695 -13.634 -25.808 1.00 59.31 89 ASN A C 1
ATOM 694 O O . ASN A 1 89 ? 1.382 -12.682 -25.438 1.00 59.31 89 ASN A O 1
ATOM 698 N N . TYR A 1 90 ? 1.052 -14.370 -26.866 1.00 52.84 90 TYR A N 1
ATOM 699 C CA . TYR A 1 90 ? 2.225 -14.047 -27.674 1.00 52.84 90 TYR A CA 1
ATOM 700 C C . TYR A 1 90 ? 1.996 -12.801 -28.545 1.00 52.84 90 TYR A C 1
ATOM 702 O O . TYR A 1 90 ? 1.422 -12.866 -29.634 1.00 52.84 90 TYR A O 1
ATOM 710 N N . GLU A 1 91 ? 2.521 -11.669 -28.087 1.00 58.88 91 GLU A N 1
ATOM 711 C CA . GLU A 1 91 ? 2.618 -10.419 -28.841 1.00 58.88 91 GLU A CA 1
ATOM 712 C C . GLU A 1 91 ? 3.640 -10.570 -29.983 1.00 58.88 91 GLU A C 1
ATOM 714 O O . GLU A 1 91 ? 4.851 -10.627 -29.761 1.00 58.88 91 GLU A O 1
ATOM 719 N N . GLN A 1 92 ? 3.171 -10.626 -31.234 1.00 49.50 92 GLN A N 1
ATOM 720 C CA . GLN A 1 92 ? 4.019 -10.869 -32.412 1.00 49.50 92 GLN A CA 1
ATOM 721 C C . GLN A 1 92 ? 5.073 -9.771 -32.662 1.00 49.50 92 GLN A C 1
ATOM 723 O O . GLN A 1 92 ? 6.071 -10.042 -33.325 1.00 49.50 92 GLN A O 1
ATOM 728 N N . ASN A 1 93 ? 4.875 -8.572 -32.099 1.00 47.28 93 ASN A N 1
ATOM 729 C CA . ASN A 1 93 ? 5.800 -7.440 -32.207 1.00 47.28 93 ASN A CA 1
ATOM 730 C C . ASN A 1 93 ? 6.774 -7.291 -31.025 1.00 47.28 93 ASN A C 1
ATOM 732 O O . ASN A 1 93 ? 7.793 -6.629 -31.195 1.00 47.28 93 ASN A O 1
ATOM 736 N N . SER A 1 94 ? 6.492 -7.880 -29.855 1.00 54.28 94 SER A N 1
ATOM 737 C CA . SER A 1 94 ? 7.324 -7.709 -28.648 1.00 54.28 94 SER A CA 1
ATOM 738 C C . SER A 1 94 ? 7.885 -9.017 -28.076 1.00 54.28 94 SER A C 1
ATOM 740 O O . SER A 1 94 ? 8.830 -8.962 -27.295 1.00 54.28 94 SER A O 1
ATOM 742 N N . GLY A 1 95 ? 7.355 -10.186 -28.457 1.00 62.91 95 GLY A N 1
ATOM 743 C CA . GLY A 1 95 ? 7.766 -11.477 -27.894 1.00 62.91 95 GLY A CA 1
ATOM 744 C C . GLY A 1 95 ? 7.598 -11.556 -26.368 1.00 62.91 95 GLY A C 1
ATOM 745 O O . GLY A 1 95 ? 6.876 -10.765 -25.767 1.00 62.91 95 GLY A O 1
ATOM 746 N N . TYR A 1 96 ? 8.269 -12.522 -25.732 1.00 61.44 96 TYR A N 1
ATOM 747 C CA . TYR A 1 96 ? 8.416 -12.553 -24.272 1.00 61.44 96 TYR A CA 1
ATOM 748 C C . TYR A 1 96 ? 9.772 -11.971 -23.892 1.00 61.44 96 TYR A C 1
ATOM 750 O O . TYR A 1 96 ? 10.792 -12.375 -24.447 1.00 61.44 96 TYR A O 1
ATOM 758 N N . ASN A 1 97 ? 9.790 -11.065 -22.917 1.00 62.81 97 ASN A N 1
ATOM 759 C CA . ASN A 1 97 ? 11.015 -10.376 -22.507 1.00 62.81 97 ASN A CA 1
ATOM 760 C C . ASN A 1 97 ? 11.812 -11.151 -21.445 1.00 62.81 97 ASN A C 1
ATOM 762 O O . ASN A 1 97 ? 12.994 -10.888 -21.251 1.00 62.81 97 ASN A O 1
ATOM 766 N N . THR A 1 98 ? 11.184 -12.115 -20.760 1.00 65.81 98 THR A N 1
ATOM 767 C CA . THR A 1 98 ? 11.830 -12.945 -19.730 1.00 65.81 98 THR A CA 1
ATOM 768 C C . THR A 1 98 ? 11.371 -14.402 -19.808 1.00 65.81 98 THR A C 1
ATOM 770 O O . THR A 1 98 ? 10.233 -14.688 -20.192 1.00 65.81 98 THR A O 1
ATOM 773 N N . LEU A 1 99 ? 12.240 -15.335 -19.400 1.00 62.84 99 LEU A N 1
ATOM 774 C CA . LEU A 1 99 ? 11.938 -16.772 -19.393 1.00 62.84 99 LEU A CA 1
ATOM 775 C C . LEU A 1 99 ? 10.757 -17.101 -18.471 1.00 62.84 99 LEU A C 1
ATOM 777 O O . LEU A 1 99 ? 9.925 -17.944 -18.797 1.00 62.84 99 LEU A O 1
ATOM 781 N N . LYS A 1 100 ? 10.658 -16.394 -17.341 1.00 64.38 100 LYS A N 1
ATOM 782 C CA . LYS A 1 100 ? 9.574 -16.561 -16.370 1.00 64.38 100 LYS A CA 1
ATOM 783 C C . LYS A 1 100 ? 8.215 -16.182 -16.960 1.00 64.38 100 LYS A C 1
ATOM 785 O O . LYS A 1 100 ? 7.267 -16.939 -16.805 1.00 64.38 100 LYS A O 1
ATOM 790 N N . GLN A 1 101 ? 8.145 -15.071 -17.693 1.00 67.81 101 GLN A N 1
ATOM 791 C CA . GLN A 1 101 ? 6.922 -14.643 -18.376 1.00 67.81 101 GLN A CA 1
ATOM 792 C C . GLN A 1 101 ? 6.492 -15.650 -19.448 1.00 67.81 101 GLN A C 1
ATOM 794 O O . GLN A 1 101 ? 5.311 -15.953 -19.574 1.00 67.81 101 GLN A O 1
ATOM 799 N N . ALA A 1 102 ? 7.450 -16.200 -20.196 1.00 66.00 102 ALA A N 1
ATOM 800 C CA . ALA A 1 102 ? 7.157 -17.211 -21.202 1.00 66.00 102 ALA A CA 1
ATOM 801 C C . ALA A 1 102 ? 6.662 -18.527 -20.570 1.00 66.00 102 ALA A C 1
ATOM 803 O O . ALA A 1 102 ? 5.713 -19.125 -21.067 1.00 66.00 102 ALA A O 1
ATOM 804 N N . LEU A 1 103 ? 7.258 -18.954 -19.451 1.00 66.81 103 LEU A N 1
ATOM 805 C CA . LEU A 1 103 ? 6.834 -20.148 -18.713 1.00 66.81 103 LEU A CA 1
ATOM 806 C C . LEU A 1 103 ? 5.438 -19.977 -18.088 1.00 66.81 103 LEU A C 1
ATOM 808 O O . LEU A 1 103 ? 4.619 -20.889 -18.167 1.00 66.81 103 LEU A O 1
ATOM 812 N N . GLU A 1 104 ? 5.162 -18.815 -17.489 1.00 66.38 104 GLU A N 1
ATOM 813 C CA . GLU A 1 104 ? 3.857 -18.479 -16.900 1.00 66.38 104 GLU A CA 1
ATOM 814 C C . GLU A 1 104 ? 2.752 -18.387 -17.959 1.00 66.38 104 GLU A C 1
ATOM 816 O O . GLU A 1 104 ? 1.626 -18.805 -17.700 1.00 66.38 104 GLU A O 1
ATOM 821 N N . ASP A 1 105 ? 3.081 -17.940 -19.175 1.00 66.38 105 ASP A N 1
ATOM 822 C CA . ASP A 1 105 ? 2.161 -17.959 -20.319 1.00 66.38 105 ASP A CA 1
ATOM 823 C C . ASP A 1 105 ? 2.040 -19.352 -20.976 1.00 66.38 105 ASP A C 1
ATOM 825 O O . ASP A 1 105 ? 1.415 -19.520 -22.023 1.00 66.38 105 ASP A O 1
ATOM 829 N N . GLY A 1 106 ? 2.658 -20.381 -20.386 1.00 64.69 106 GLY A N 1
ATOM 830 C CA . GLY A 1 106 ? 2.626 -21.754 -20.891 1.00 64.69 106 GLY A CA 1
ATOM 831 C C . GLY A 1 106 ? 3.351 -21.937 -22.228 1.00 64.69 106 GLY A C 1
ATOM 832 O O . GLY A 1 106 ? 3.124 -22.930 -22.928 1.00 64.69 106 GLY A O 1
ATOM 833 N N . ALA A 1 107 ? 4.210 -20.990 -22.608 1.00 70.44 107 ALA A N 1
ATOM 834 C CA . ALA A 1 107 ? 5.029 -21.086 -23.800 1.00 70.44 107 ALA A CA 1
ATOM 835 C C . ALA A 1 107 ? 6.144 -22.116 -23.587 1.00 70.44 107 ALA A C 1
ATOM 837 O O . ALA A 1 107 ? 6.792 -22.179 -22.540 1.00 70.44 107 ALA A O 1
ATOM 838 N N . VAL A 1 108 ? 6.401 -22.927 -24.613 1.00 71.56 108 VAL A N 1
ATOM 839 C CA . VAL A 1 108 ? 7.527 -23.865 -24.583 1.00 71.56 108 VAL A CA 1
ATOM 840 C C . VAL A 1 108 ? 8.770 -23.093 -24.993 1.00 71.56 108 VAL A C 1
ATOM 842 O O . VAL A 1 108 ? 8.889 -22.667 -26.147 1.00 71.56 108 VAL A O 1
ATOM 845 N N . VAL A 1 109 ? 9.685 -22.910 -24.046 1.00 72.56 109 VAL A N 1
ATOM 846 C CA . VAL A 1 109 ? 10.938 -22.179 -24.240 1.00 72.56 109 VAL A CA 1
ATOM 847 C C . VAL A 1 109 ? 12.144 -23.100 -24.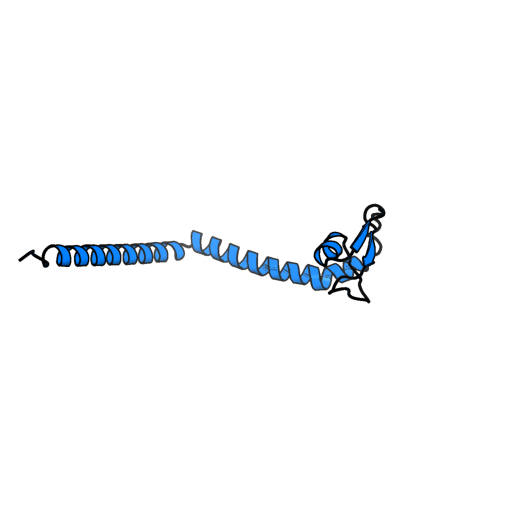134 1.00 72.56 109 VAL A C 1
ATOM 849 O O . VAL A 1 109 ? 12.188 -24.001 -23.302 1.00 72.56 109 VAL A O 1
ATOM 852 N N . MET A 1 110 ? 13.133 -22.858 -24.988 1.00 67.19 110 MET A N 1
ATOM 853 C CA . MET A 1 110 ? 14.453 -23.472 -24.936 1.00 67.19 110 MET A CA 1
ATOM 854 C C . MET A 1 110 ? 15.446 -22.417 -24.462 1.00 67.19 110 MET A C 1
ATOM 856 O O . MET A 1 110 ? 15.808 -21.529 -25.230 1.00 67.19 110 MET A O 1
ATOM 860 N N . ALA A 1 111 ? 15.864 -22.504 -23.202 1.00 70.56 111 ALA A N 1
ATOM 861 C CA . ALA A 1 111 ? 16.967 -21.708 -22.675 1.00 70.56 111 ALA A CA 1
ATOM 862 C C . ALA A 1 111 ? 18.290 -22.286 -23.186 1.00 70.56 111 ALA A C 1
ATOM 864 O O . ALA A 1 111 ? 18.516 -23.488 -23.043 1.00 70.56 111 ALA A O 1
ATOM 865 N N . TYR A 1 112 ? 19.137 -21.461 -23.800 1.00 65.56 112 TYR A N 1
ATOM 866 C CA . TYR A 1 112 ? 20.434 -21.893 -24.333 1.00 65.56 112 TYR A CA 1
ATOM 867 C C . TYR A 1 112 ? 21.621 -21.093 -23.782 1.00 65.56 112 TYR A C 1
ATOM 869 O O . TYR A 1 112 ? 22.731 -21.245 -24.293 1.00 65.56 112 TYR A O 1
ATOM 877 N N . GLY A 1 113 ? 21.394 -20.327 -22.708 1.00 53.91 113 GLY A N 1
ATOM 878 C CA . GLY A 1 113 ? 22.357 -19.359 -22.193 1.00 53.91 113 GLY A CA 1
ATOM 879 C C . GLY A 1 113 ? 22.212 -18.052 -22.935 1.00 53.91 113 GLY A C 1
ATOM 880 O O . GLY A 1 113 ? 22.134 -18.038 -24.175 1.00 53.91 113 GLY A O 1
#